Protein AF-A0A6A8LXC3-F1 (afdb_monomer_lite)

InterPro domains:
  IPR003356 DNA methylase, adenine-specific [PF02384] (17-120)
  IPR029063 S-adenosyl-L-methionine-dependent methyltransferase superfamily [G3DSA:3.40.50.150] (14-136)
  IPR029063 S-adenosyl-L-methionine-dependent methyltransferase superfamily [SSF53335] (17-125)
  IPR050953 N(4)/N(6)-adenine-specific DNA methyltransferase [PTHR33841] (17-136)

Sequence (144 aa):
FLVEYLATYIIRPEDVQDILQEIYMALIPDKVRHLLGEYFSPDWIVEHSLDRVGYFGNINKKIIDPTCGSGAFVIQALKRVLAQKNNQINFSEAKQITNNIVGFDLNPISAVSAKANYILTLFSSINEPIENISDPITIPIYIS

Foldseek 3Di:
DVVVVVVPDPDDLVCVLVVLVVVVPVVADPVRCVVVVDDDDDLVVLVVVCVVVPQQQDLQAADEAAAQFLNSNLLVSLVSVCVVVVLADEVVSLLSSQVGRAYEHQDPSRLVNNLVNQCSSSVSSYPDPPVPCPDDRDRRRYHD

Structure (mmCIF, N/CA/C/O backbone):
data_AF-A0A6A8LXC3-F1
#
_entry.id   AF-A0A6A8LXC3-F1
#
loop_
_atom_site.group_PDB
_atom_site.id
_atom_site.type_symbol
_atom_site.label_atom_id
_atom_site.label_alt_id
_atom_site.label_comp_id
_atom_site.label_asym_id
_atom_site.label_entity_id
_atom_site.label_seq_id
_atom_site.pdbx_PDB_ins_code
_atom_site.Cartn_x
_atom_site.Cartn_y
_atom_site.Cartn_z
_atom_site.occupancy
_atom_site.B_iso_or_equiv
_atom_site.auth_seq_id
_atom_site.auth_comp_id
_atom_site.auth_asym_id
_atom_site.auth_atom_id
_atom_site.pdbx_PDB_model_num
ATOM 1 N N . PHE A 1 1 ? 11.543 28.424 -9.688 1.00 39.94 1 PHE A N 1
ATOM 2 C CA . PHE A 1 1 ? 10.260 28.845 -10.282 1.00 39.94 1 PHE A CA 1
ATOM 3 C C . PHE A 1 1 ? 9.136 27.830 -10.059 1.00 39.94 1 PHE A C 1
ATOM 5 O O . PHE A 1 1 ? 8.239 28.175 -9.311 1.00 39.94 1 PHE A O 1
ATOM 12 N N . LEU A 1 2 ? 9.168 26.590 -10.581 1.00 39.28 2 LEU A N 1
ATOM 13 C CA . LEU A 1 2 ? 8.091 25.602 -10.310 1.00 39.28 2 LEU A CA 1
ATOM 14 C C . LEU A 1 2 ? 8.033 25.135 -8.834 1.00 39.28 2 LEU A C 1
ATOM 16 O O . LEU A 1 2 ? 6.960 24.989 -8.261 1.00 39.28 2 LEU A O 1
ATOM 20 N N . VAL A 1 3 ? 9.204 24.959 -8.209 1.00 45.06 3 VAL A N 1
ATOM 21 C CA . VAL A 1 3 ? 9.352 24.445 -6.830 1.00 45.06 3 VAL A CA 1
ATOM 22 C C . VAL A 1 3 ? 8.761 25.391 -5.771 1.00 45.06 3 VAL A C 1
ATOM 24 O O . VAL A 1 3 ? 8.184 24.931 -4.794 1.00 45.06 3 VAL A O 1
ATOM 27 N N . GLU A 1 4 ? 8.844 26.708 -5.977 1.00 45.72 4 GLU A N 1
ATOM 28 C CA . GLU A 1 4 ? 8.247 27.702 -5.065 1.00 45.72 4 GLU A CA 1
ATOM 29 C C . GLU A 1 4 ? 6.717 27.733 -5.150 1.00 45.72 4 GLU A C 1
ATOM 31 O O . GLU A 1 4 ? 6.049 27.976 -4.148 1.00 45.72 4 GLU A O 1
ATOM 36 N N . TYR A 1 5 ? 6.151 27.452 -6.327 1.00 50.25 5 TYR A N 1
ATOM 37 C CA . TYR A 1 5 ? 4.702 27.461 -6.533 1.00 50.25 5 TYR A CA 1
ATOM 38 C C . TYR A 1 5 ? 4.015 26.281 -5.826 1.00 50.25 5 TYR A C 1
ATOM 40 O O . TYR A 1 5 ? 2.942 26.445 -5.249 1.00 50.25 5 TYR A O 1
ATOM 48 N N . LEU A 1 6 ? 4.665 25.112 -5.805 1.00 50.41 6 LEU A N 1
ATOM 49 C CA . LEU A 1 6 ? 4.164 23.906 -5.134 1.00 50.41 6 LEU A CA 1
ATOM 50 C C . LEU A 1 6 ? 4.186 24.018 -3.602 1.00 50.41 6 LEU A C 1
ATOM 52 O O . LEU A 1 6 ? 3.306 23.479 -2.939 1.00 50.41 6 LEU A O 1
ATOM 56 N N . ALA A 1 7 ? 5.140 24.763 -3.034 1.00 47.81 7 ALA A N 1
ATOM 57 C CA . ALA A 1 7 ? 5.290 24.918 -1.583 1.00 47.81 7 ALA A CA 1
ATOM 58 C C . ALA A 1 7 ? 4.116 25.653 -0.905 1.00 47.81 7 ALA A C 1
ATOM 60 O O . ALA A 1 7 ? 3.977 25.594 0.314 1.00 47.81 7 ALA A O 1
ATOM 61 N N . THR A 1 8 ? 3.275 26.339 -1.687 1.00 45.81 8 THR A N 1
ATOM 62 C CA . THR A 1 8 ? 2.141 27.135 -1.185 1.00 45.81 8 THR A CA 1
ATOM 63 C C . THR A 1 8 ? 0.792 26.438 -1.412 1.00 45.81 8 THR A C 1
ATOM 65 O O . THR A 1 8 ? -0.251 26.956 -1.015 1.00 45.81 8 THR A O 1
ATOM 68 N N . TYR A 1 9 ? 0.776 25.263 -2.052 1.00 49.62 9 TYR A N 1
ATOM 69 C CA . TYR A 1 9 ? -0.463 24.546 -2.335 1.00 49.62 9 TYR A CA 1
ATOM 70 C C . TYR A 1 9 ? -0.959 23.847 -1.062 1.00 49.62 9 TYR A C 1
ATOM 72 O O . TYR A 1 9 ? -0.255 23.022 -0.485 1.00 49.62 9 TYR A O 1
ATOM 80 N N . ILE A 1 10 ? -2.167 24.180 -0.600 1.00 51.19 10 ILE A N 1
ATOM 81 C CA . ILE A 1 10 ? -2.836 23.430 0.471 1.00 51.19 10 ILE A CA 1
ATOM 82 C C . ILE A 1 10 ? -3.206 22.070 -0.121 1.00 51.19 10 ILE A C 1
ATOM 84 O O . ILE A 1 10 ? -4.114 21.964 -0.942 1.00 51.19 10 ILE A O 1
ATOM 88 N N . ILE A 1 11 ? -2.437 21.050 0.248 1.00 49.25 11 ILE A N 1
ATOM 89 C CA . ILE A 1 11 ? -2.501 19.727 -0.368 1.00 49.25 11 ILE A CA 1
ATOM 90 C C . ILE A 1 11 ? -3.740 18.991 0.147 1.00 49.25 11 ILE A C 1
ATOM 92 O O . ILE A 1 11 ? -3.847 18.708 1.342 1.00 49.25 11 ILE A O 1
ATOM 96 N N . ARG A 1 12 ? -4.672 18.661 -0.752 1.00 51.41 12 ARG A N 1
ATOM 97 C CA . ARG A 1 12 ? -5.740 17.698 -0.462 1.00 51.41 12 ARG A CA 1
ATOM 98 C C . ARG A 1 12 ? -5.188 16.281 -0.645 1.00 51.41 12 ARG A C 1
ATOM 100 O O . ARG A 1 12 ? -4.383 16.084 -1.553 1.00 51.41 12 ARG A O 1
ATOM 107 N N . PRO A 1 13 ? -5.591 15.294 0.173 1.00 53.50 13 PRO A N 1
ATOM 108 C CA . PRO A 1 13 ? -5.040 13.939 0.118 1.00 53.50 13 PRO A CA 1
ATOM 109 C C . PRO A 1 13 ? -5.135 13.288 -1.267 1.00 53.50 13 PRO A C 1
ATOM 111 O O . PRO A 1 13 ? -4.216 12.572 -1.663 1.00 53.50 13 PRO A O 1
ATOM 114 N N . GLU A 1 14 ? -6.209 13.572 -2.010 1.00 55.28 14 GLU A N 1
ATOM 115 C CA . GLU A 1 14 ? -6.400 13.101 -3.385 1.00 55.28 14 GLU A CA 1
ATOM 116 C C . GLU A 1 14 ? -5.350 13.613 -4.391 1.00 55.28 14 GLU A C 1
ATOM 118 O O . GLU A 1 14 ? -5.049 12.900 -5.343 1.00 55.28 14 GLU A O 1
ATOM 123 N N . ASP A 1 15 ? -4.738 14.778 -4.158 1.00 53.03 15 ASP A N 1
ATOM 124 C CA . ASP A 1 15 ? -3.830 15.438 -5.112 1.00 53.03 15 ASP A CA 1
ATOM 125 C C . ASP A 1 15 ? -2.349 15.039 -4.908 1.00 53.03 15 ASP A C 1
ATOM 127 O O . ASP A 1 15 ? -1.472 15.382 -5.703 1.00 53.03 15 ASP A O 1
ATOM 131 N N . VAL A 1 16 ? -2.015 14.330 -3.821 1.00 57.47 16 VAL A N 1
ATOM 132 C CA . VAL A 1 16 ? -0.606 14.122 -3.433 1.00 57.47 16 VAL A CA 1
ATOM 133 C C . VAL A 1 16 ? 0.094 13.088 -4.323 1.00 57.47 16 VAL A C 1
ATOM 135 O O . VAL A 1 16 ? 1.293 13.203 -4.589 1.00 57.47 16 VAL A O 1
ATOM 138 N N . GLN A 1 17 ? -0.655 12.083 -4.786 1.00 50.69 17 GLN A N 1
ATOM 139 C CA . GLN A 1 17 ? -0.144 11.048 -5.686 1.00 50.69 17 GLN A CA 1
ATOM 140 C C . GLN A 1 17 ? 0.326 11.675 -7.010 1.00 50.69 17 GLN A C 1
ATOM 142 O O . GLN A 1 17 ? 1.421 11.363 -7.486 1.00 50.69 17 GLN A O 1
ATOM 147 N N . ASP A 1 18 ? -0.449 12.629 -7.529 1.00 60.41 18 ASP A N 1
ATOM 148 C CA . ASP A 1 18 ? -0.159 13.335 -8.776 1.00 60.41 18 ASP A CA 1
ATOM 149 C C . ASP A 1 18 ? 1.042 14.276 -8.630 1.00 60.41 18 ASP A C 1
ATOM 151 O O . ASP A 1 18 ? 1.929 14.265 -9.477 1.00 60.41 18 ASP A O 1
ATOM 155 N N . ILE A 1 19 ? 1.165 15.009 -7.517 1.00 64.12 19 ILE A N 1
ATOM 156 C CA . ILE A 1 19 ? 2.296 15.929 -7.289 1.00 64.12 19 ILE A CA 1
ATOM 157 C C . ILE A 1 19 ? 3.633 15.183 -7.214 1.00 64.12 19 ILE A C 1
ATOM 159 O O . ILE A 1 19 ? 4.632 15.619 -7.789 1.00 64.12 19 ILE A O 1
ATOM 163 N N . LEU A 1 20 ? 3.689 14.055 -6.502 1.00 58.72 20 LEU A N 1
ATOM 164 C CA . LEU A 1 20 ? 4.927 13.278 -6.403 1.00 58.72 20 LEU A CA 1
ATOM 165 C C . LEU A 1 20 ? 5.308 12.659 -7.751 1.00 58.72 20 LEU A C 1
ATOM 167 O O . LEU A 1 20 ? 6.492 12.620 -8.097 1.00 58.72 20 LEU A O 1
ATOM 171 N N . GLN A 1 21 ? 4.313 12.225 -8.526 1.00 58.12 21 GLN A N 1
ATOM 172 C CA . GLN A 1 21 ? 4.513 11.743 -9.886 1.00 58.12 21 GLN A CA 1
ATOM 173 C C . GLN A 1 21 ? 4.972 12.869 -10.824 1.00 58.12 21 GLN A C 1
ATOM 175 O O . GLN A 1 21 ? 5.902 12.666 -11.601 1.00 58.12 21 GLN A O 1
ATOM 180 N N . GLU A 1 22 ? 4.410 14.073 -10.717 1.00 61.88 22 GLU A N 1
ATOM 181 C CA . GLU A 1 22 ? 4.826 15.252 -11.482 1.00 61.88 22 GLU A CA 1
ATOM 182 C C . GLU A 1 22 ? 6.257 15.683 -11.152 1.00 61.88 22 GLU A C 1
ATOM 184 O O . GLU A 1 22 ? 7.048 15.923 -12.064 1.00 61.88 22 GLU A O 1
ATOM 189 N N . ILE A 1 23 ? 6.634 15.719 -9.870 1.00 64.38 23 ILE A N 1
ATOM 190 C CA . ILE A 1 23 ? 8.009 16.021 -9.443 1.00 64.38 23 ILE A CA 1
ATOM 191 C C . ILE A 1 23 ? 8.979 14.971 -9.999 1.00 64.38 23 ILE A C 1
ATOM 193 O O . ILE A 1 23 ? 10.043 15.321 -10.514 1.00 64.38 23 ILE A O 1
ATOM 197 N N . TYR A 1 24 ? 8.603 13.692 -9.954 1.00 60.62 24 TYR A N 1
ATOM 198 C CA . TYR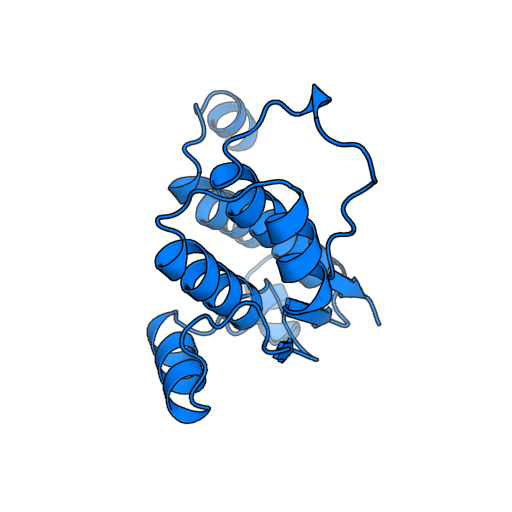 A 1 24 ? 9.388 12.607 -10.537 1.00 60.62 24 TYR A CA 1
ATOM 199 C C . TYR A 1 24 ? 9.551 12.768 -12.058 1.00 60.62 24 TYR A C 1
ATOM 201 O O . TYR A 1 24 ? 10.669 12.706 -12.573 1.00 60.62 24 TYR A O 1
ATOM 209 N N . MET A 1 25 ? 8.462 13.057 -12.778 1.00 58.12 25 MET A N 1
ATOM 210 C CA . MET A 1 25 ? 8.484 13.271 -14.230 1.00 58.12 25 MET A CA 1
ATOM 211 C C . MET A 1 25 ? 9.250 14.534 -14.643 1.00 58.12 25 MET A C 1
ATOM 213 O O . MET A 1 25 ? 9.861 14.545 -15.714 1.00 58.12 25 MET A O 1
ATOM 217 N N . ALA A 1 26 ? 9.247 15.574 -13.804 1.00 60.91 26 ALA A N 1
ATOM 218 C CA . ALA A 1 26 ? 9.982 16.816 -14.029 1.00 60.91 26 ALA A CA 1
ATOM 219 C C . ALA A 1 26 ? 11.489 16.675 -13.760 1.00 60.91 26 ALA A C 1
ATOM 221 O O . ALA A 1 26 ? 12.294 17.323 -14.430 1.00 60.91 26 ALA A O 1
ATOM 222 N N . LEU A 1 27 ? 11.880 15.843 -12.789 1.00 59.06 27 LEU A N 1
ATOM 223 C CA . LEU A 1 27 ? 13.282 15.636 -12.415 1.00 59.06 27 LEU A CA 1
ATOM 224 C C . LEU A 1 27 ? 13.975 14.554 -13.252 1.00 59.06 27 LEU A C 1
ATOM 226 O O . LEU A 1 27 ? 15.177 14.667 -13.499 1.00 59.06 27 LEU A O 1
ATOM 230 N N . ILE A 1 28 ? 13.251 13.522 -13.698 1.00 58.00 28 ILE A N 1
ATOM 231 C CA . ILE A 1 28 ? 13.818 12.412 -14.472 1.00 58.00 28 ILE A CA 1
ATOM 232 C C . ILE A 1 28 ? 13.444 12.557 -15.959 1.00 58.00 28 ILE A C 1
ATOM 234 O O . ILE A 1 28 ? 12.272 12.411 -16.324 1.00 58.00 28 ILE A O 1
ATOM 238 N N . PRO A 1 29 ? 14.421 12.800 -16.857 1.00 56.97 29 PRO A N 1
ATOM 239 C CA . PRO A 1 29 ? 14.164 12.957 -18.287 1.00 56.97 29 PRO A CA 1
ATOM 240 C C . PRO A 1 29 ? 13.473 11.731 -18.902 1.00 56.97 29 PRO A C 1
ATOM 242 O O . PRO A 1 29 ? 13.809 10.598 -18.559 1.00 56.97 29 PRO A O 1
ATOM 245 N N . ASP A 1 30 ? 12.588 11.938 -19.885 1.00 47.31 30 ASP A N 1
ATOM 246 C CA . ASP A 1 30 ? 11.847 10.858 -20.572 1.00 47.31 30 ASP A CA 1
ATOM 247 C C . ASP A 1 30 ? 12.751 9.722 -21.066 1.00 47.31 30 ASP A C 1
ATOM 249 O O . ASP A 1 30 ? 12.422 8.551 -20.905 1.00 47.31 30 ASP A O 1
ATOM 253 N N . LYS A 1 31 ? 13.926 10.050 -21.624 1.00 39.34 31 LYS A N 1
ATOM 254 C CA . LYS A 1 31 ? 14.899 9.051 -22.099 1.00 39.34 31 LYS A CA 1
ATOM 255 C C . LYS A 1 31 ? 15.442 8.167 -20.975 1.00 39.34 31 LYS A C 1
ATOM 257 O O . LYS A 1 31 ? 15.756 7.012 -21.230 1.00 39.34 31 LYS A O 1
ATOM 262 N N . VAL A 1 32 ? 15.548 8.698 -19.758 1.00 46.84 32 VAL A N 1
ATOM 263 C CA . VAL A 1 32 ? 15.995 7.954 -18.574 1.00 46.84 32 VAL A CA 1
ATOM 264 C C . VAL A 1 32 ? 14.851 7.083 -18.046 1.00 46.84 32 VAL A C 1
ATOM 266 O O . VAL A 1 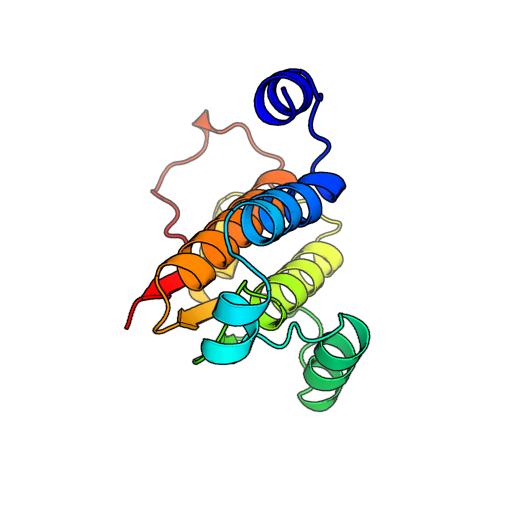32 ? 15.079 5.904 -17.816 1.00 46.84 32 VAL A O 1
ATOM 269 N N . ARG A 1 33 ? 13.607 7.585 -17.992 1.00 54.91 33 ARG A N 1
ATOM 270 C CA . ARG A 1 33 ? 12.413 6.783 -17.634 1.00 54.91 33 ARG A CA 1
ATOM 271 C C . ARG A 1 33 ? 12.182 5.603 -18.589 1.00 54.91 33 ARG A C 1
ATOM 273 O O . ARG A 1 33 ? 11.935 4.482 -18.152 1.00 54.91 33 ARG A O 1
ATOM 280 N N . HIS A 1 34 ? 12.349 5.830 -19.895 1.00 42.50 34 HIS A N 1
ATOM 281 C CA . HIS A 1 34 ? 12.242 4.786 -20.923 1.00 42.50 34 HIS A CA 1
ATOM 282 C C . HIS A 1 34 ? 13.356 3.729 -20.828 1.00 42.50 34 HIS A C 1
ATOM 284 O O . HIS A 1 34 ? 13.108 2.555 -21.086 1.00 42.50 34 HIS A O 1
ATOM 290 N N . LEU A 1 35 ? 14.577 4.130 -20.449 1.00 37.16 35 LEU A N 1
ATOM 291 C CA . LEU A 1 35 ? 15.704 3.215 -20.222 1.00 37.16 35 LEU A CA 1
ATOM 292 C C . LEU A 1 35 ? 15.574 2.419 -18.910 1.00 37.16 35 LEU A C 1
ATOM 294 O O . LEU A 1 35 ? 16.164 1.348 -18.805 1.00 37.16 35 LEU A O 1
ATOM 298 N N . LEU A 1 36 ? 14.796 2.91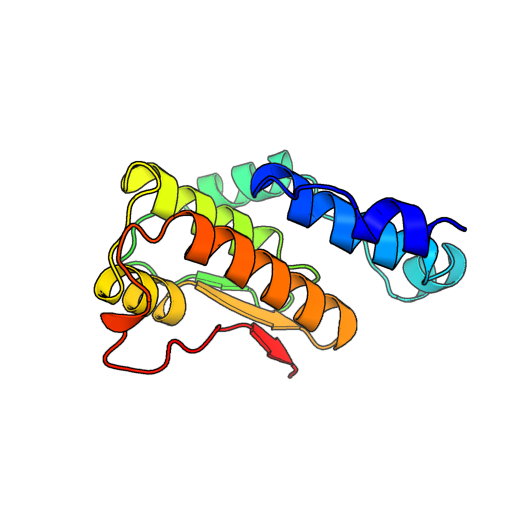7 -17.940 1.00 50.75 36 LEU A N 1
ATOM 299 C CA . LEU A 1 36 ? 14.515 2.261 -16.656 1.00 50.75 36 LEU A CA 1
ATOM 300 C C . LEU A 1 36 ? 13.319 1.288 -16.704 1.00 50.75 36 LEU A C 1
ATOM 302 O O . LEU A 1 36 ? 13.091 0.569 -15.738 1.00 50.75 36 LEU A O 1
ATOM 306 N N . GLY A 1 37 ? 12.572 1.228 -17.815 1.00 45.16 37 GLY A N 1
ATOM 307 C CA . GLY A 1 37 ? 11.442 0.302 -17.983 1.00 45.16 37 GLY A CA 1
ATOM 308 C C . GLY A 1 37 ? 10.151 0.719 -17.267 1.00 45.16 37 GLY A C 1
ATOM 309 O O . GLY A 1 37 ? 9.256 -0.105 -17.087 1.00 45.16 37 GLY A O 1
ATOM 310 N N . GLU A 1 38 ? 10.027 1.983 -16.866 1.00 53.44 38 GLU A N 1
ATOM 311 C CA . GLU A 1 38 ? 8.906 2.474 -16.060 1.00 53.44 38 GLU A CA 1
ATOM 312 C C . GLU A 1 38 ? 7.642 2.715 -16.903 1.00 53.44 38 GLU A C 1
ATOM 314 O O . GLU A 1 38 ? 7.337 3.833 -17.319 1.00 53.44 38 GLU A O 1
ATOM 319 N N . TYR A 1 39 ? 6.886 1.645 -17.152 1.00 56.81 39 TYR A N 1
ATOM 320 C CA . TYR A 1 39 ? 5.509 1.717 -17.640 1.00 56.81 39 TYR A CA 1
ATOM 321 C C . TYR A 1 39 ? 4.548 1.759 -16.447 1.00 56.81 39 TYR A C 1
ATOM 323 O O . TYR A 1 39 ? 4.353 0.761 -15.754 1.00 56.81 39 TYR A O 1
ATOM 331 N N . PHE A 1 40 ? 3.929 2.916 -16.205 1.00 62.41 40 PHE A N 1
ATOM 332 C CA . PHE A 1 40 ? 2.891 3.041 -15.181 1.00 62.41 40 PHE A CA 1
ATOM 333 C C . PHE A 1 40 ? 1.649 2.256 -15.610 1.00 62.41 40 PHE A C 1
ATOM 335 O O . PHE A 1 40 ? 1.081 2.515 -16.671 1.00 62.41 40 PHE A O 1
ATOM 342 N N . SER A 1 41 ? 1.231 1.293 -14.786 1.00 68.94 41 SER A N 1
ATOM 343 C CA . SER A 1 41 ? -0.011 0.550 -15.011 1.00 68.94 41 SER A CA 1
ATOM 344 C C . SER A 1 41 ? -1.208 1.483 -14.800 1.00 68.94 41 SER A C 1
ATOM 346 O O . SER A 1 41 ? -1.331 2.034 -13.707 1.00 68.94 41 SER A O 1
ATOM 348 N N . PRO A 1 42 ? -2.095 1.666 -15.796 1.00 77.56 42 PRO A N 1
ATOM 349 C CA . PRO A 1 42 ? -3.331 2.420 -15.599 1.00 77.56 42 PRO A CA 1
ATOM 350 C C . PRO A 1 42 ? -4.195 1.829 -14.473 1.00 77.56 42 PRO A C 1
ATOM 352 O O . PRO A 1 42 ? -4.263 0.610 -14.325 1.00 77.56 42 PRO A O 1
ATOM 355 N N . ASP A 1 43 ? -4.926 2.662 -13.730 1.00 79.75 43 ASP A N 1
ATOM 356 C CA . ASP A 1 43 ? -5.745 2.187 -12.600 1.00 79.75 43 ASP A CA 1
ATOM 357 C C . ASP A 1 43 ? -6.721 1.068 -12.995 1.00 79.75 43 ASP A C 1
ATOM 359 O O . ASP A 1 43 ? -6.825 0.054 -12.305 1.00 79.75 43 ASP A O 1
ATOM 363 N N . TRP A 1 44 ? -7.360 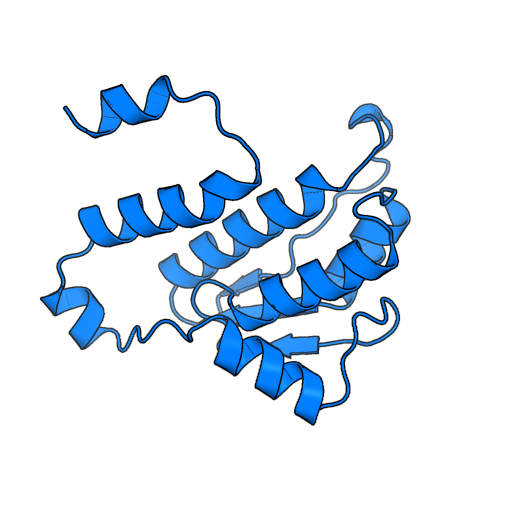1.186 -14.162 1.00 86.31 44 TRP A N 1
ATOM 364 C CA . TRP A 1 44 ? -8.345 0.207 -14.626 1.00 86.31 44 TRP A CA 1
ATOM 365 C C . TRP A 1 44 ? -7.762 -1.205 -14.809 1.00 86.31 44 TRP A C 1
ATOM 367 O O . TRP A 1 44 ? -8.465 -2.186 -14.563 1.00 86.31 44 TRP A O 1
ATOM 377 N N . ILE A 1 45 ? -6.492 -1.347 -15.224 1.00 91.69 45 ILE A N 1
ATOM 378 C CA . ILE A 1 45 ? -5.886 -2.679 -15.400 1.00 91.69 45 ILE A CA 1
ATOM 379 C C . ILE A 1 45 ? -5.499 -3.285 -14.049 1.00 91.69 45 ILE A C 1
ATOM 381 O O . ILE A 1 45 ? -5.609 -4.499 -13.858 1.00 91.69 45 ILE A O 1
ATOM 385 N N . VAL A 1 46 ? -5.103 -2.443 -13.094 1.00 92.38 46 VAL A N 1
ATOM 386 C CA . VAL A 1 46 ? -4.796 -2.850 -11.720 1.00 92.38 46 VAL A CA 1
ATOM 387 C C . VAL A 1 46 ? -6.064 -3.337 -11.026 1.00 92.38 46 VAL A C 1
ATOM 389 O O . VAL A 1 46 ? -6.089 -4.445 -10.489 1.00 92.38 46 VAL A O 1
ATOM 392 N N . GLU A 1 47 ? -7.140 -2.554 -11.094 1.00 92.75 47 GLU A N 1
ATOM 393 C CA . GLU A 1 47 ? -8.443 -2.920 -10.539 1.00 92.75 47 GLU A CA 1
ATOM 394 C C . GLU A 1 47 ? -8.968 -4.217 -11.153 1.00 92.75 47 GLU A C 1
ATOM 396 O O . GLU A 1 47 ? -9.323 -5.148 -10.425 1.00 92.75 47 GLU A O 1
ATOM 401 N N . HIS A 1 48 ? -8.925 -4.324 -12.483 1.00 96.25 48 HIS A N 1
ATOM 402 C CA . HIS A 1 48 ? -9.321 -5.543 -13.179 1.00 96.25 48 HIS A CA 1
ATOM 403 C C . HIS A 1 48 ? -8.517 -6.759 -12.699 1.00 96.25 48 HIS A C 1
ATOM 405 O O . HIS A 1 48 ? -9.071 -7.831 -12.458 1.00 96.25 48 HIS A O 1
ATOM 411 N N . SER A 1 49 ? -7.207 -6.604 -12.516 1.00 96.69 49 SER A N 1
ATOM 412 C CA . SER A 1 49 ? -6.336 -7.682 -12.044 1.00 96.69 49 SER A CA 1
ATOM 413 C C . SER A 1 49 ? -6.663 -8.104 -10.607 1.00 96.69 49 SER A C 1
ATOM 415 O O . SER A 1 49 ? -6.729 -9.301 -10.321 1.00 96.69 49 SER A O 1
ATOM 417 N N . LEU A 1 50 ? -6.936 -7.148 -9.712 1.00 97.12 50 LEU A N 1
ATOM 418 C CA . LEU A 1 50 ? -7.358 -7.421 -8.334 1.00 97.12 50 LEU A CA 1
ATOM 419 C C . LEU A 1 50 ? -8.722 -8.135 -8.273 1.00 97.12 50 LEU A C 1
ATOM 421 O O . LEU A 1 50 ? -8.910 -9.032 -7.444 1.00 97.12 50 LEU A O 1
ATOM 425 N N . ASP A 1 51 ? -9.650 -7.804 -9.175 1.00 97.56 51 ASP A N 1
ATOM 426 C CA . ASP A 1 51 ? -10.938 -8.502 -9.302 1.00 97.56 51 ASP A CA 1
ATOM 427 C C . ASP A 1 51 ? -10.749 -9.954 -9.736 1.00 97.56 51 ASP A C 1
ATOM 429 O O . ASP A 1 51 ? -11.350 -10.868 -9.167 1.00 97.56 51 ASP A O 1
ATOM 433 N N . ARG A 1 52 ? -9.868 -10.187 -10.715 1.00 97.62 52 ARG A N 1
ATOM 434 C CA . ARG A 1 52 ? -9.568 -11.524 -11.248 1.00 97.62 52 ARG A CA 1
ATOM 435 C C . ARG A 1 52 ? -8.996 -12.470 -10.194 1.00 97.62 52 ARG A C 1
ATOM 437 O O . ARG A 1 52 ? -9.272 -13.666 -10.256 1.00 97.62 52 ARG A O 1
ATOM 444 N N . VAL A 1 53 ? -8.237 -11.950 -9.228 1.00 95.75 53 VAL A N 1
ATOM 445 C CA . VAL A 1 53 ? -7.707 -12.730 -8.093 1.00 95.75 53 VAL A CA 1
ATOM 446 C C . VAL A 1 53 ? -8.648 -12.748 -6.878 1.00 95.75 53 VAL A C 1
ATOM 448 O O . VAL A 1 53 ? -8.322 -13.337 -5.846 1.00 95.75 53 VAL A O 1
ATOM 451 N N . GLY A 1 54 ? -9.828 -12.128 -6.979 1.00 96.81 54 GLY A N 1
ATOM 452 C CA . GLY A 1 54 ? -10.851 -12.138 -5.933 1.00 96.81 54 GLY A CA 1
ATOM 453 C C . GLY A 1 54 ? -10.466 -11.345 -4.681 1.00 96.81 54 GLY A C 1
ATOM 454 O O . GLY A 1 54 ? -10.841 -11.722 -3.559 1.00 96.81 54 GLY A O 1
ATOM 455 N N . TYR A 1 55 ? -9.684 -10.274 -4.842 1.00 97.62 55 TYR A N 1
ATOM 456 C CA . TYR A 1 55 ? -9.338 -9.378 -3.747 1.00 97.62 55 TYR A CA 1
ATOM 457 C C . TYR A 1 55 ? -10.232 -8.138 -3.736 1.00 97.62 55 TYR A C 1
ATOM 459 O O . TYR A 1 55 ? -10.005 -7.177 -4.463 1.00 97.62 55 TYR A O 1
ATOM 467 N N . PHE A 1 56 ? -11.217 -8.127 -2.842 1.00 97.50 56 PHE A N 1
ATOM 468 C CA . PHE A 1 56 ? -12.193 -7.037 -2.712 1.00 97.50 56 PHE A CA 1
ATOM 469 C C . PHE A 1 56 ? -11.989 -6.195 -1.439 1.00 97.50 56 PHE A C 1
ATOM 471 O O . PHE A 1 56 ? -12.948 -5.675 -0.881 1.00 97.50 56 PHE A O 1
ATOM 478 N N . GLY A 1 57 ? -10.748 -6.091 -0.941 1.00 97.50 57 GLY A N 1
ATOM 479 C CA . GLY A 1 57 ? -10.434 -5.282 0.248 1.00 97.50 57 GLY A CA 1
ATOM 480 C C . GLY A 1 57 ? -10.636 -5.992 1.590 1.00 97.50 57 GLY A C 1
ATOM 481 O O . GLY A 1 57 ? -10.886 -5.351 2.607 1.00 97.50 57 GLY A O 1
ATOM 482 N N . ASN A 1 58 ? -10.536 -7.325 1.633 1.00 97.62 58 ASN A N 1
ATOM 483 C CA . ASN A 1 58 ? -10.571 -8.044 2.908 1.00 97.62 58 ASN A CA 1
ATOM 484 C C . ASN A 1 58 ? -9.273 -7.790 3.695 1.00 97.62 58 ASN A C 1
ATOM 486 O O . ASN A 1 58 ? -8.221 -8.318 3.335 1.00 97.62 58 ASN A O 1
ATOM 490 N N . ILE A 1 59 ? -9.380 -7.047 4.800 1.00 97.44 59 ILE A N 1
ATOM 491 C CA . ILE A 1 59 ? -8.267 -6.671 5.690 1.00 97.44 59 ILE A CA 1
ATOM 492 C C . ILE A 1 59 ? -7.494 -7.867 6.275 1.00 97.44 59 ILE A C 1
ATOM 494 O O . ILE A 1 59 ? -6.348 -7.717 6.684 1.00 97.44 59 ILE A O 1
ATOM 498 N N . ASN A 1 60 ? -8.088 -9.065 6.309 1.00 97.56 60 ASN A N 1
ATOM 499 C CA . ASN A 1 60 ? -7.448 -10.284 6.815 1.00 97.56 60 ASN A CA 1
ATOM 500 C C . ASN A 1 60 ? -6.652 -11.045 5.742 1.00 97.56 60 ASN A C 1
ATOM 502 O O . ASN A 1 60 ? -5.960 -12.008 6.068 1.00 97.56 60 ASN A O 1
ATOM 506 N N . LYS A 1 61 ? -6.768 -10.667 4.462 1.00 97.44 61 LYS A N 1
ATOM 507 C CA . LYS A 1 61 ? -6.019 -11.296 3.369 1.00 97.44 61 LYS A CA 1
ATOM 508 C C . LYS A 1 61 ? -4.716 -10.550 3.118 1.00 97.44 61 LYS A C 1
ATOM 510 O O . LYS A 1 61 ? -4.702 -9.324 3.077 1.00 97.44 61 LYS A O 1
ATOM 515 N N . LYS A 1 62 ? -3.651 -11.312 2.869 1.00 97.38 62 LYS A N 1
ATOM 516 C CA . LYS A 1 62 ? -2.334 -10.783 2.519 1.00 97.38 62 LYS A CA 1
ATOM 517 C C . LYS A 1 62 ? -2.167 -10.666 1.000 1.00 97.38 62 LYS A C 1
ATOM 519 O O . LYS A 1 62 ? -2.459 -11.619 0.282 1.00 97.38 62 LYS A O 1
ATOM 524 N N . ILE A 1 63 ? -1.676 -9.518 0.544 1.00 96.94 63 ILE A N 1
ATOM 525 C CA . ILE A 1 63 ? -1.194 -9.242 -0.810 1.00 96.94 63 ILE A CA 1
ATOM 526 C C . ILE A 1 63 ? 0.278 -8.860 -0.725 1.00 96.94 63 ILE A C 1
ATOM 528 O O . ILE A 1 63 ? 0.682 -8.070 0.127 1.00 96.94 63 ILE A O 1
ATOM 532 N N . ILE A 1 64 ? 1.066 -9.423 -1.636 1.00 97.50 64 ILE A N 1
ATOM 533 C CA . ILE A 1 64 ? 2.471 -9.081 -1.813 1.00 97.50 64 ILE A CA 1
ATOM 534 C C . ILE A 1 64 ? 2.676 -8.771 -3.290 1.00 97.50 64 ILE A C 1
ATOM 536 O O . ILE A 1 64 ? 2.369 -9.613 -4.134 1.00 97.50 64 ILE A O 1
ATOM 540 N N . ASP A 1 65 ? 3.196 -7.584 -3.576 1.00 96.56 65 ASP A N 1
ATOM 541 C CA . ASP A 1 65 ? 3.655 -7.195 -4.905 1.00 96.56 65 ASP A CA 1
ATOM 542 C C . ASP A 1 65 ? 5.197 -7.171 -4.922 1.00 96.56 65 ASP A C 1
ATOM 544 O O . ASP A 1 65 ? 5.796 -6.308 -4.274 1.00 96.56 65 ASP A O 1
ATOM 548 N N . PRO A 1 66 ? 5.858 -8.139 -5.584 1.00 95.38 66 PRO A N 1
ATOM 549 C CA . PRO A 1 66 ? 7.313 -8.271 -5.564 1.00 95.38 66 PRO A CA 1
ATOM 550 C C . PRO A 1 66 ? 8.044 -7.276 -6.481 1.00 95.38 66 PRO A C 1
ATOM 552 O O . PRO A 1 66 ? 9.271 -7.220 -6.431 1.00 95.38 66 PRO A O 1
ATOM 555 N N . THR A 1 67 ? 7.321 -6.542 -7.331 1.00 92.19 67 THR A N 1
ATOM 556 C CA . THR A 1 67 ? 7.867 -5.555 -8.279 1.00 92.19 67 THR A CA 1
ATOM 557 C C . THR A 1 67 ? 6.929 -4.352 -8.339 1.00 92.19 67 THR A C 1
ATOM 559 O O . THR A 1 67 ? 6.320 -4.066 -9.373 1.00 92.19 67 THR A O 1
ATOM 562 N N . CYS A 1 68 ? 6.725 -3.710 -7.189 1.00 91.69 68 CYS A N 1
ATOM 563 C CA . CYS A 1 68 ? 5.597 -2.810 -6.985 1.00 91.69 68 CYS A CA 1
ATOM 564 C C . CYS A 1 68 ? 5.728 -1.449 -7.674 1.00 91.69 68 CYS A C 1
ATOM 566 O O . CYS A 1 68 ? 4.743 -0.706 -7.751 1.00 91.69 68 CYS A O 1
ATOM 568 N N . GLY A 1 69 ? 6.910 -1.105 -8.188 1.00 88.75 69 GLY A N 1
ATOM 569 C CA . GLY A 1 69 ? 7.192 0.174 -8.820 1.00 88.75 69 GLY A CA 1
ATOM 570 C C . GLY A 1 69 ? 6.828 1.334 -7.896 1.00 88.75 69 GLY A C 1
ATOM 571 O O . GLY A 1 69 ? 7.212 1.369 -6.731 1.00 88.75 69 GLY A O 1
ATOM 572 N N . SER A 1 70 ? 6.055 2.293 -8.411 1.00 82.50 70 SER A N 1
ATOM 573 C CA . SER A 1 70 ? 5.504 3.420 -7.639 1.00 82.50 70 SER A CA 1
ATOM 574 C C . SER A 1 70 ? 4.277 3.060 -6.783 1.00 82.50 70 SER A C 1
ATOM 576 O O . SER A 1 70 ? 3.655 3.936 -6.176 1.00 82.50 70 SER A O 1
ATOM 578 N N . GLY A 1 71 ? 3.930 1.773 -6.705 1.00 90.00 71 GLY A N 1
ATOM 579 C CA . GLY A 1 71 ? 2.967 1.221 -5.759 1.00 90.00 71 GLY A CA 1
ATOM 580 C C . GLY A 1 71 ? 1.567 0.970 -6.311 1.00 90.00 71 GLY A C 1
ATOM 581 O O . GLY A 1 71 ? 0.676 0.722 -5.511 1.00 90.00 71 GLY A O 1
ATOM 582 N N . ALA A 1 72 ? 1.329 1.009 -7.625 1.00 89.75 72 ALA A N 1
ATOM 583 C CA . ALA A 1 72 ? -0.026 0.975 -8.198 1.00 89.75 72 ALA A CA 1
ATOM 584 C C . ALA A 1 72 ? -0.931 -0.138 -7.614 1.00 89.75 72 ALA A C 1
ATOM 586 O O . ALA A 1 72 ? -2.006 0.151 -7.089 1.00 89.75 72 ALA A O 1
ATOM 587 N N . PHE A 1 73 ? -0.477 -1.397 -7.605 1.00 95.56 73 PHE A N 1
ATOM 588 C CA . PHE A 1 73 ? -1.242 -2.518 -7.037 1.00 95.56 73 PHE A CA 1
ATOM 589 C C . PHE A 1 73 ? -1.411 -2.435 -5.520 1.00 95.56 73 PHE A C 1
ATOM 591 O O . PHE A 1 73 ? -2.505 -2.671 -5.007 1.00 95.56 73 PHE A O 1
ATOM 598 N N . VAL A 1 74 ? -0.347 -2.085 -4.797 1.00 96.75 74 VAL A N 1
ATOM 599 C CA . VAL A 1 74 ? -0.353 -1.956 -3.332 1.00 96.75 74 VAL A CA 1
ATOM 600 C C . VAL A 1 74 ? -1.316 -0.847 -2.894 1.00 96.75 74 VAL A C 1
ATOM 602 O O . VAL A 1 74 ? -2.128 -1.055 -1.994 1.00 96.75 74 VAL A O 1
ATOM 605 N N . ILE A 1 75 ? -1.284 0.308 -3.561 1.00 95.50 75 ILE A N 1
ATOM 606 C CA . ILE A 1 75 ? -2.157 1.446 -3.267 1.00 95.50 75 ILE A CA 1
ATOM 607 C C . ILE A 1 75 ? -3.609 1.125 -3.617 1.00 95.50 75 ILE A C 1
ATOM 609 O O . ILE A 1 75 ? -4.496 1.426 -2.823 1.00 95.50 75 ILE A O 1
ATOM 613 N N . GLN A 1 76 ? -3.879 0.463 -4.744 1.00 96.44 76 GLN A N 1
ATOM 614 C CA . GLN A 1 76 ? -5.248 0.063 -5.080 1.00 96.44 76 GLN A CA 1
ATOM 615 C C . GLN A 1 76 ? -5.791 -1.015 -4.130 1.00 96.44 76 GLN A C 1
ATOM 617 O O . GLN A 1 76 ? -6.948 -0.951 -3.709 1.00 96.44 76 GLN A O 1
ATOM 622 N N . ALA A 1 77 ? -4.959 -1.969 -3.700 1.00 98.06 77 ALA A N 1
ATOM 623 C CA . ALA A 1 77 ? -5.334 -2.923 -2.660 1.00 98.06 77 ALA A CA 1
ATOM 624 C C . ALA A 1 77 ? -5.666 -2.213 -1.335 1.00 98.06 77 ALA A C 1
ATOM 626 O O . ALA A 1 77 ? -6.693 -2.507 -0.719 1.00 98.06 77 ALA A O 1
ATOM 627 N N . LEU A 1 78 ? -4.842 -1.238 -0.936 1.00 98.00 78 LEU A N 1
ATOM 628 C CA . LEU A 1 78 ? -5.062 -0.399 0.241 1.00 98.00 78 LEU A CA 1
ATOM 629 C C . LEU A 1 78 ? -6.386 0.373 0.142 1.00 98.00 78 LEU A C 1
ATOM 631 O O . LEU A 1 78 ? -7.222 0.247 1.036 1.00 98.00 78 LEU A O 1
ATOM 635 N N . LYS A 1 79 ? -6.625 1.087 -0.967 1.00 97.19 79 LYS A N 1
ATOM 636 C CA . LYS A 1 79 ? -7.878 1.820 -1.231 1.00 97.19 79 LYS A CA 1
ATOM 637 C C . LYS A 1 79 ? -9.105 0.910 -1.122 1.00 97.19 79 LYS A C 1
ATOM 639 O O . LYS A 1 79 ? -10.098 1.304 -0.515 1.00 97.19 79 LYS A O 1
ATOM 644 N N . ARG A 1 80 ? -9.038 -0.334 -1.618 1.00 98.19 80 ARG A N 1
ATOM 645 C CA . ARG A 1 80 ? -10.132 -1.313 -1.463 1.00 98.19 80 ARG A CA 1
ATOM 646 C C . ARG A 1 80 ? -10.416 -1.650 -0.001 1.00 98.19 80 ARG A C 1
ATOM 648 O O . ARG A 1 80 ? -11.584 -1.730 0.366 1.00 98.19 80 ARG A O 1
ATOM 655 N N . VAL A 1 81 ? -9.391 -1.847 0.832 1.00 98.44 81 VAL A N 1
ATOM 656 C CA . VAL A 1 81 ? -9.595 -2.098 2.272 1.00 98.44 81 VAL A CA 1
ATOM 657 C C . VAL A 1 81 ? -10.219 -0.884 2.955 1.00 98.44 81 VAL A C 1
ATOM 659 O O . VAL A 1 81 ? -11.181 -1.033 3.706 1.00 98.44 81 VAL A O 1
ATOM 662 N N . LEU A 1 82 ? -9.707 0.314 2.669 1.00 98.00 82 LEU A N 1
ATOM 663 C CA . LEU A 1 82 ? -10.208 1.562 3.248 1.00 98.00 82 LEU A CA 1
ATOM 664 C C . LEU A 1 82 ? -11.663 1.830 2.846 1.00 98.00 82 LEU A C 1
ATOM 666 O O . LEU A 1 82 ? -12.474 2.196 3.696 1.00 98.00 82 LEU A O 1
ATOM 670 N N . ALA A 1 83 ? -12.038 1.539 1.599 1.00 97.50 83 ALA A N 1
ATOM 671 C CA . ALA A 1 83 ? -13.417 1.651 1.130 1.00 97.50 83 ALA A CA 1
ATOM 672 C C . ALA A 1 83 ? -14.384 0.743 1.915 1.00 97.50 83 ALA A C 1
ATOM 674 O O . ALA A 1 83 ? -15.469 1.185 2.284 1.00 97.50 83 ALA A O 1
ATOM 675 N N . GLN A 1 84 ? -13.981 -0.489 2.262 1.00 97.12 84 GLN A N 1
ATOM 676 C CA . GLN A 1 84 ? -14.776 -1.385 3.127 1.00 97.12 84 GLN A CA 1
ATOM 677 C C . GLN A 1 84 ? -14.938 -0.852 4.563 1.00 97.12 84 GLN A C 1
ATOM 679 O O . GLN A 1 84 ? -15.782 -1.330 5.321 1.00 97.12 84 GLN A O 1
ATOM 684 N N . LYS A 1 85 ? -14.116 0.129 4.945 1.00 96.62 85 LYS A N 1
ATOM 685 C CA . LYS A 1 85 ? -14.097 0.794 6.251 1.00 96.62 85 LYS A CA 1
ATOM 686 C C . LYS A 1 85 ? -14.616 2.232 6.186 1.00 96.62 85 LYS A C 1
ATOM 688 O O . LYS A 1 85 ? -14.404 2.995 7.118 1.00 96.62 85 LYS A O 1
ATOM 693 N N . ASN A 1 86 ? -15.291 2.622 5.102 1.00 96.06 86 ASN A N 1
ATOM 694 C CA . ASN A 1 86 ? -15.776 3.991 4.888 1.00 96.06 86 ASN A CA 1
ATOM 695 C C . ASN A 1 86 ? -14.670 5.063 5.009 1.00 96.06 86 ASN A C 1
ATOM 697 O O . ASN A 1 86 ? -14.940 6.179 5.446 1.00 96.06 86 ASN A O 1
ATOM 701 N N . ASN A 1 87 ? -13.427 4.722 4.642 1.00 93.94 87 ASN A N 1
ATOM 702 C CA . ASN A 1 87 ? -12.231 5.565 4.781 1.00 93.94 87 ASN A CA 1
ATOM 703 C C . ASN A 1 87 ? -11.989 6.074 6.212 1.00 93.94 87 ASN A C 1
ATOM 705 O O . ASN A 1 87 ? -11.422 7.144 6.413 1.00 93.94 87 ASN A O 1
ATOM 709 N N . GLN A 1 88 ? -12.435 5.311 7.210 1.00 95.69 88 GLN A N 1
ATOM 710 C CA . GLN A 1 88 ? -12.226 5.607 8.619 1.00 95.69 88 GLN A CA 1
ATOM 711 C C . GLN A 1 88 ? -11.688 4.360 9.305 1.00 95.69 88 GLN A C 1
ATOM 713 O O . GLN A 1 88 ? -12.387 3.356 9.440 1.00 95.69 88 GLN A O 1
ATOM 718 N N . ILE A 1 89 ? -10.431 4.428 9.726 1.00 96.00 89 ILE A N 1
ATOM 719 C CA . ILE A 1 89 ? -9.751 3.348 10.436 1.00 96.00 89 ILE A CA 1
ATOM 720 C C . ILE A 1 89 ? -9.111 3.864 11.724 1.00 96.00 89 ILE A C 1
ATOM 722 O O . ILE A 1 89 ? -8.767 5.043 11.839 1.00 96.00 89 ILE A O 1
ATOM 726 N N . ASN A 1 90 ? -8.932 2.962 12.684 1.00 94.81 90 ASN A N 1
ATOM 727 C CA . ASN A 1 90 ? -8.101 3.201 13.867 1.00 94.81 90 ASN A CA 1
ATOM 728 C C . ASN A 1 90 ? -6.655 2.713 13.655 1.00 94.81 90 ASN A C 1
ATOM 730 O O . ASN A 1 90 ? -6.333 2.052 12.660 1.00 94.81 90 ASN A O 1
ATOM 734 N N . PHE A 1 91 ? -5.766 2.990 14.612 1.00 94.19 91 PHE A N 1
ATOM 735 C CA . PHE A 1 91 ? -4.366 2.558 14.513 1.00 94.19 91 PHE A CA 1
ATOM 736 C C . PHE A 1 91 ? -4.166 1.034 14.534 1.00 94.19 91 PHE A C 1
ATOM 738 O O . PHE A 1 91 ? -3.209 0.532 13.938 1.00 94.19 91 PHE A O 1
ATOM 745 N N . SER A 1 92 ? -5.063 0.274 15.172 1.00 93.75 92 SER A N 1
ATOM 746 C CA . SER A 1 92 ? -5.000 -1.195 15.168 1.00 93.75 92 SER A CA 1
ATOM 747 C C . SER A 1 92 ? -5.252 -1.755 13.766 1.00 93.75 92 SER A C 1
ATOM 749 O O . SER A 1 92 ? -4.498 -2.600 13.278 1.00 93.75 92 SER A O 1
ATOM 751 N N . GLU A 1 93 ? -6.255 -1.218 13.075 1.00 96.06 93 GLU A N 1
ATOM 752 C CA . GLU A 1 93 ? -6.559 -1.549 11.686 1.00 96.06 93 GLU A CA 1
ATOM 753 C C . GLU A 1 93 ? -5.437 -1.094 10.752 1.00 96.06 93 GLU A C 1
ATOM 755 O O . GLU A 1 93 ? -5.024 -1.868 9.892 1.00 96.06 93 GLU A O 1
ATOM 760 N N . ALA A 1 94 ? -4.870 0.099 10.959 1.00 96.44 94 ALA A N 1
ATOM 761 C CA . ALA A 1 94 ? -3.711 0.565 10.198 1.00 96.44 94 ALA A CA 1
ATOM 762 C C . ALA A 1 94 ? -2.526 -0.412 10.304 1.00 96.44 94 ALA A C 1
ATOM 764 O O . ALA A 1 94 ? -1.933 -0.781 9.289 1.00 96.44 94 ALA A O 1
ATOM 765 N N . LYS A 1 95 ? -2.230 -0.905 11.514 1.00 95.50 95 LYS A N 1
ATOM 766 C CA . LYS A 1 95 ? -1.194 -1.923 11.762 1.00 95.50 95 LYS A CA 1
ATOM 767 C C . LYS A 1 95 ? -1.527 -3.259 11.095 1.00 95.50 95 LYS A C 1
ATOM 769 O O . LYS A 1 95 ? -0.647 -3.945 10.581 1.00 95.50 95 LYS A O 1
ATOM 774 N N . GLN A 1 96 ? -2.798 -3.652 11.080 1.00 97.06 96 GLN A N 1
ATOM 775 C CA . GLN A 1 96 ? -3.226 -4.859 10.378 1.00 97.06 96 GLN A CA 1
ATOM 776 C C . GLN A 1 96 ? -3.054 -4.725 8.859 1.00 97.06 96 GLN A C 1
ATOM 778 O O . GLN A 1 96 ? -2.559 -5.649 8.212 1.00 97.06 96 GLN A O 1
ATOM 783 N N . ILE A 1 97 ? -3.420 -3.573 8.299 1.00 98.00 97 ILE A N 1
ATOM 784 C CA . ILE A 1 97 ? -3.254 -3.251 6.882 1.00 98.00 97 ILE A CA 1
ATOM 785 C C . ILE A 1 97 ? -1.772 -3.320 6.497 1.00 98.00 97 ILE A C 1
ATOM 787 O O . ILE A 1 97 ? -1.429 -4.014 5.540 1.00 98.00 97 ILE A O 1
ATOM 791 N N . THR A 1 98 ? -0.879 -2.684 7.265 1.00 97.62 98 THR A N 1
ATOM 792 C CA . THR A 1 98 ? 0.567 -2.698 6.978 1.00 97.62 98 THR A CA 1
ATOM 793 C C . THR A 1 98 ? 1.221 -4.071 7.130 1.00 97.62 98 THR A C 1
ATOM 795 O O . THR A 1 98 ? 2.238 -4.336 6.498 1.00 97.62 98 THR A O 1
ATOM 798 N N . ASN A 1 99 ? 0.624 -4.991 7.887 1.00 97.19 99 ASN A N 1
ATOM 799 C CA . ASN A 1 99 ? 1.079 -6.384 7.945 1.00 97.19 99 ASN A CA 1
ATOM 800 C C . ASN A 1 99 ? 0.644 -7.228 6.734 1.00 97.19 99 ASN A C 1
ATOM 802 O O . ASN A 1 99 ? 1.201 -8.310 6.501 1.00 97.19 99 ASN A O 1
ATOM 806 N N . ASN A 1 100 ? -0.372 -6.775 5.995 1.00 98.19 100 ASN A N 1
ATOM 807 C CA . ASN A 1 100 ? -1.048 -7.564 4.971 1.00 98.19 100 ASN A CA 1
ATOM 808 C C . ASN A 1 100 ? -0.883 -7.032 3.550 1.00 98.19 100 ASN A C 1
ATOM 810 O O . ASN A 1 100 ? -1.041 -7.821 2.629 1.00 98.19 100 ASN A O 1
ATOM 814 N N . ILE A 1 101 ? -0.554 -5.762 3.338 1.00 98.31 101 ILE A N 1
ATOM 815 C CA . ILE A 1 101 ? -0.357 -5.206 1.995 1.00 98.31 101 ILE A CA 1
ATOM 816 C C . ILE A 1 101 ? 1.099 -4.783 1.868 1.00 98.31 101 ILE A C 1
ATOM 818 O O . ILE A 1 101 ? 1.489 -3.762 2.417 1.00 98.31 101 ILE A O 1
ATOM 822 N N . VAL A 1 102 ? 1.908 -5.584 1.178 1.00 98.38 102 VAL A N 1
ATOM 823 C CA . VAL A 1 102 ? 3.370 -5.435 1.153 1.00 98.38 102 VAL A CA 1
ATOM 824 C C . VAL A 1 102 ? 3.863 -5.234 -0.276 1.00 98.38 102 VAL A C 1
ATOM 826 O O . VAL A 1 102 ? 3.381 -5.897 -1.193 1.00 98.38 102 VAL A O 1
ATOM 829 N N . GLY A 1 103 ? 4.842 -4.350 -0.456 1.00 97.81 103 GLY A N 1
ATOM 830 C CA . GLY A 1 103 ? 5.498 -4.108 -1.739 1.00 97.81 103 GLY A CA 1
ATOM 831 C C . GLY A 1 103 ? 7.019 -4.212 -1.650 1.00 97.81 103 GLY A C 1
ATOM 832 O O . GLY A 1 103 ? 7.623 -3.789 -0.661 1.00 97.81 103 GLY A O 1
ATOM 833 N N . PHE A 1 104 ? 7.631 -4.738 -2.704 1.00 96.88 104 PHE A N 1
ATOM 834 C CA . PHE A 1 104 ? 9.077 -4.755 -2.903 1.00 96.88 104 PHE A CA 1
ATOM 835 C C . PHE A 1 104 ? 9.407 -4.146 -4.258 1.00 96.88 104 PHE A C 1
ATOM 837 O O . PHE A 1 104 ? 8.683 -4.377 -5.224 1.00 96.88 104 PHE A O 1
ATOM 844 N N . ASP A 1 105 ? 10.499 -3.392 -4.333 1.00 92.75 105 ASP A N 1
ATOM 845 C CA . ASP A 1 105 ? 11.039 -2.952 -5.613 1.00 92.75 105 ASP A CA 1
ATOM 846 C C . ASP A 1 105 ? 12.561 -2.780 -5.552 1.00 92.75 105 ASP A C 1
ATOM 848 O O . ASP A 1 105 ? 13.105 -2.340 -4.540 1.00 92.75 105 ASP A O 1
ATOM 852 N N . LEU A 1 106 ? 13.247 -3.110 -6.645 1.00 88.25 106 LEU A N 1
ATOM 853 C CA . LEU A 1 106 ? 14.698 -2.949 -6.775 1.00 88.25 106 LEU A CA 1
ATOM 854 C C . LEU A 1 106 ? 15.095 -1.477 -6.958 1.00 88.25 106 LEU A C 1
ATOM 856 O O . LEU A 1 106 ? 16.198 -1.092 -6.572 1.00 88.25 106 LEU A O 1
ATOM 860 N N . ASN A 1 107 ? 14.229 -0.655 -7.563 1.00 82.31 107 ASN A N 1
ATOM 861 C CA . ASN A 1 107 ? 14.483 0.758 -7.813 1.00 82.31 107 ASN A CA 1
ATOM 862 C C . ASN A 1 107 ? 14.197 1.579 -6.543 1.00 82.31 107 ASN A C 1
ATOM 864 O O . ASN A 1 107 ? 13.033 1.752 -6.160 1.00 82.31 107 ASN A O 1
ATOM 868 N N . PRO A 1 108 ? 15.226 2.178 -5.909 1.00 82.25 108 PRO A N 1
ATOM 869 C CA . PRO A 1 108 ? 15.039 2.963 -4.695 1.00 82.25 108 PRO A CA 1
ATOM 870 C C . PRO A 1 108 ? 14.082 4.141 -4.876 1.00 82.25 108 PRO A C 1
ATOM 872 O O . P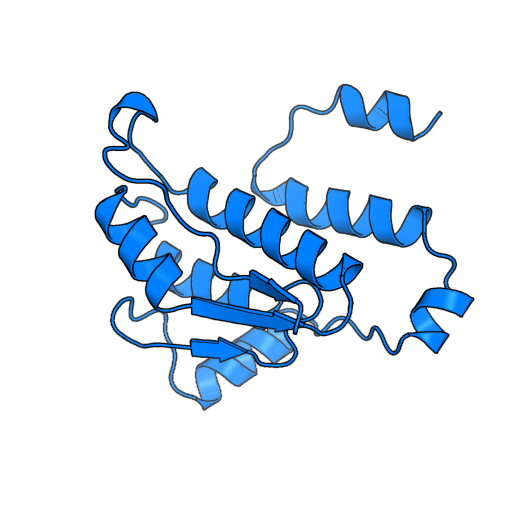RO A 1 108 ? 13.381 4.505 -3.933 1.00 82.25 108 PRO A O 1
ATOM 875 N N . ILE A 1 109 ? 14.032 4.745 -6.068 1.00 80.75 109 ILE A N 1
ATOM 876 C CA . ILE A 1 109 ? 13.180 5.912 -6.304 1.00 80.75 109 ILE A CA 1
ATOM 877 C C . ILE A 1 109 ? 11.709 5.503 -6.394 1.00 80.75 109 ILE A C 1
ATOM 879 O O . ILE A 1 109 ? 10.863 6.115 -5.738 1.00 80.75 109 ILE A O 1
ATOM 883 N N . SER A 1 110 ? 11.404 4.434 -7.132 1.00 82.31 110 SER A N 1
ATOM 884 C CA . SER A 1 110 ? 10.047 3.887 -7.223 1.00 82.31 110 SER A CA 1
ATOM 885 C C . SER A 1 110 ? 9.561 3.411 -5.851 1.00 82.31 110 SER A C 1
ATOM 887 O O . SER A 1 110 ? 8.475 3.797 -5.423 1.00 82.31 110 SER A O 1
ATOM 889 N N . ALA A 1 111 ? 10.408 2.707 -5.090 1.00 87.06 111 ALA A N 1
ATOM 890 C CA . ALA A 1 111 ? 10.093 2.274 -3.730 1.00 87.06 111 ALA A CA 1
ATOM 891 C C . ALA A 1 111 ? 9.810 3.450 -2.774 1.00 87.06 111 ALA A C 1
ATOM 893 O O . ALA A 1 111 ? 8.894 3.384 -1.950 1.00 87.06 111 ALA A O 1
ATOM 894 N N . VAL A 1 112 ? 10.563 4.553 -2.869 1.00 84.69 112 VAL A N 1
ATOM 895 C CA . VAL A 1 112 ? 10.293 5.772 -2.085 1.00 84.69 112 VAL A CA 1
ATOM 896 C C . VAL A 1 112 ? 8.957 6.399 -2.486 1.00 84.69 112 VAL A C 1
ATOM 898 O O . VAL A 1 112 ? 8.181 6.774 -1.607 1.00 84.69 112 VAL A O 1
ATOM 901 N N . SER A 1 113 ? 8.652 6.461 -3.785 1.00 82.81 113 SER A N 1
ATOM 902 C CA . SER A 1 113 ? 7.361 6.947 -4.290 1.00 82.81 113 SER A CA 1
ATOM 903 C C . SER A 1 113 ? 6.195 6.089 -3.782 1.00 82.81 113 SER A C 1
ATOM 905 O O . SER A 1 113 ? 5.249 6.618 -3.198 1.00 82.81 113 SER A O 1
ATOM 907 N N . ALA A 1 114 ? 6.304 4.761 -3.882 1.00 89.25 114 ALA A N 1
ATOM 908 C CA . ALA A 1 114 ? 5.320 3.822 -3.350 1.00 89.25 114 ALA A CA 1
ATOM 909 C C . ALA A 1 114 ? 5.121 3.992 -1.840 1.00 89.25 114 ALA A C 1
ATOM 911 O O . ALA A 1 114 ? 3.988 4.018 -1.359 1.00 89.25 114 ALA A O 1
ATOM 912 N N . LYS A 1 115 ? 6.213 4.163 -1.083 1.00 93.88 115 LYS A N 1
ATOM 913 C CA . LYS A 1 115 ? 6.166 4.403 0.364 1.00 93.88 115 LYS A CA 1
ATOM 914 C C . LYS A 1 115 ? 5.445 5.707 0.704 1.00 93.88 115 LYS A C 1
ATOM 916 O O . LYS A 1 115 ? 4.620 5.710 1.615 1.00 93.88 115 LYS A O 1
ATOM 921 N N . ALA A 1 116 ? 5.720 6.786 -0.026 1.00 84.81 116 ALA A N 1
ATOM 922 C CA . ALA A 1 116 ? 5.039 8.062 0.159 1.00 84.81 116 ALA A CA 1
ATOM 923 C C . ALA A 1 116 ? 3.535 7.933 -0.130 1.00 84.81 116 ALA A C 1
ATOM 925 O O . ALA A 1 116 ? 2.723 8.258 0.736 1.00 84.81 116 ALA A O 1
ATOM 926 N N . ASN A 1 117 ? 3.165 7.363 -1.281 1.00 83.94 117 ASN A N 1
ATOM 927 C CA . ASN A 1 117 ? 1.767 7.122 -1.653 1.00 83.94 117 ASN A CA 1
ATOM 928 C C . ASN A 1 117 ? 1.034 6.269 -0.608 1.00 83.94 117 ASN A C 1
ATOM 930 O O . ASN A 1 117 ? -0.116 6.553 -0.268 1.00 83.94 117 ASN A O 1
ATOM 934 N N . TYR A 1 118 ? 1.708 5.255 -0.053 1.00 95.56 118 TYR A N 1
ATOM 935 C CA . TYR A 1 118 ? 1.156 4.400 0.996 1.00 95.56 118 TYR A CA 1
ATOM 936 C C . TYR A 1 118 ? 0.844 5.213 2.249 1.00 95.56 118 TYR A C 1
ATOM 938 O O . TYR A 1 118 ? -0.267 5.134 2.766 1.00 95.56 118 TYR A O 1
ATOM 946 N N . ILE A 1 119 ? 1.811 6.004 2.731 1.00 93.00 119 ILE A N 1
ATOM 947 C CA . ILE A 1 119 ? 1.651 6.854 3.918 1.00 93.00 119 ILE A CA 1
ATOM 948 C C . ILE A 1 119 ? 0.465 7.797 3.723 1.00 93.00 119 ILE A C 1
ATOM 950 O O . ILE A 1 119 ? -0.431 7.831 4.558 1.00 93.00 119 ILE A O 1
ATOM 954 N N . LEU A 1 120 ? 0.425 8.517 2.606 1.00 86.69 120 LEU A N 1
ATOM 955 C CA . LEU A 1 120 ? -0.612 9.510 2.325 1.00 86.69 120 LEU A CA 1
ATOM 956 C C . LEU A 1 120 ? -2.006 8.876 2.258 1.00 86.69 120 LEU A C 1
ATOM 958 O O . LEU A 1 120 ? -2.957 9.378 2.858 1.00 86.69 120 LEU A O 1
ATOM 962 N N . THR A 1 121 ? -2.115 7.725 1.596 1.00 90.00 121 THR A N 1
ATOM 963 C CA . THR A 1 121 ? -3.380 6.993 1.474 1.00 90.00 121 THR A CA 1
ATOM 964 C C . THR A 1 121 ? -3.830 6.423 2.823 1.00 90.00 121 THR A C 1
ATOM 966 O O . THR A 1 121 ? -4.997 6.533 3.179 1.00 90.00 121 THR A O 1
ATOM 969 N N . LEU A 1 122 ? -2.914 5.839 3.603 1.00 95.31 122 LEU A N 1
ATOM 970 C CA . LEU A 1 122 ? -3.237 5.242 4.898 1.00 95.31 122 LEU A CA 1
ATOM 971 C C . LEU A 1 122 ? -3.619 6.310 5.928 1.00 95.31 122 LEU A C 1
ATOM 973 O O . LEU A 1 122 ? -4.686 6.232 6.530 1.00 95.31 122 LEU A O 1
ATOM 977 N N . PHE A 1 123 ? -2.750 7.302 6.134 1.00 91.69 123 PHE A N 1
ATOM 978 C CA . PHE A 1 123 ? -2.914 8.294 7.196 1.00 91.69 123 PHE A CA 1
ATOM 979 C C . PHE A 1 123 ? -4.054 9.275 6.923 1.00 91.69 123 PHE A C 1
ATOM 981 O O . PHE A 1 123 ? -4.637 9.772 7.880 1.00 91.69 123 PHE A O 1
ATOM 988 N N . SER A 1 124 ? -4.437 9.503 5.661 1.00 92.00 124 SER A N 1
ATOM 989 C CA . SER A 1 124 ? -5.640 10.291 5.347 1.00 92.00 124 SER A CA 1
ATOM 990 C C . SER A 1 124 ? -6.946 9.625 5.799 1.00 92.00 124 SER A C 1
ATOM 992 O O . SER A 1 124 ? -7.955 10.309 5.931 1.00 92.00 124 SER A O 1
ATOM 994 N N . SER A 1 125 ? -6.926 8.314 6.068 1.00 94.50 125 SER A N 1
ATOM 995 C CA . SER A 1 125 ? -8.086 7.548 6.546 1.00 94.50 125 SER A CA 1
ATOM 996 C C . SER A 1 125 ? -8.051 7.241 8.048 1.00 94.50 125 SER A C 1
ATOM 998 O O . SER A 1 125 ? -8.982 6.628 8.571 1.00 94.50 125 SER A O 1
ATOM 1000 N N . ILE A 1 126 ? -6.987 7.628 8.762 1.00 94.12 126 ILE A N 1
ATOM 1001 C CA . ILE A 1 126 ? -6.894 7.420 10.212 1.00 94.12 126 ILE A CA 1
ATOM 1002 C C . ILE A 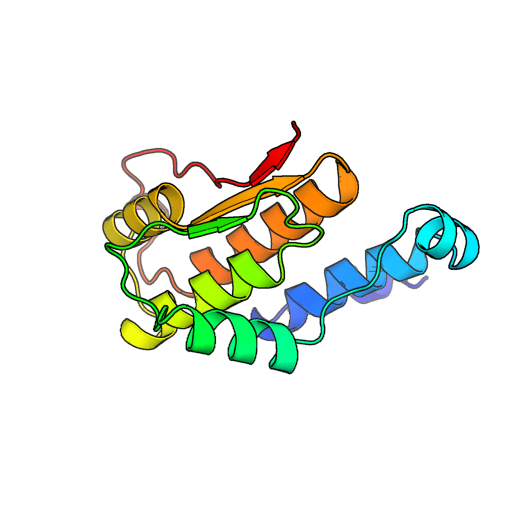1 126 ? -7.689 8.517 10.921 1.00 94.12 126 ILE A C 1
ATOM 1004 O O . ILE A 1 126 ? -7.355 9.695 10.822 1.00 94.12 126 ILE A O 1
ATOM 1008 N N . ASN A 1 127 ? -8.721 8.123 11.668 1.00 89.69 127 ASN A N 1
ATOM 1009 C CA . ASN A 1 127 ? -9.607 9.047 12.385 1.00 89.69 127 ASN A CA 1
ATOM 1010 C C . ASN A 1 127 ? -9.337 9.049 13.900 1.00 89.69 127 ASN A C 1
ATOM 1012 O O . ASN A 1 127 ? -10.255 8.987 14.717 1.00 89.69 127 ASN A O 1
ATOM 1016 N N . GLU A 1 128 ? -8.060 9.068 14.277 1.00 88.38 128 GLU A N 1
ATOM 1017 C CA . GLU A 1 128 ? -7.609 9.109 15.667 1.00 88.38 128 GLU A CA 1
ATOM 1018 C C . GLU A 1 128 ? -6.462 10.122 15.818 1.00 88.38 128 GLU A C 1
ATOM 1020 O O . GLU A 1 128 ? -5.625 10.241 14.919 1.00 88.38 128 GLU A O 1
ATOM 1025 N N . PRO A 1 129 ? -6.386 10.851 16.948 1.00 86.56 129 PRO A N 1
ATOM 1026 C CA . PRO A 1 129 ? -5.244 11.706 17.253 1.00 86.56 129 PRO A CA 1
ATOM 1027 C C . PRO A 1 129 ? -3.937 10.913 17.240 1.00 86.56 129 PRO A C 1
ATOM 1029 O O . PRO A 1 129 ? -3.863 9.833 17.817 1.00 86.56 129 PRO A O 1
ATOM 1032 N N . ILE A 1 130 ? -2.878 11.482 16.661 1.00 81.50 130 ILE A N 1
ATOM 1033 C CA . ILE A 1 130 ? -1.535 10.869 16.586 1.00 81.50 130 ILE A CA 1
ATOM 1034 C C . ILE A 1 130 ? -0.989 10.488 17.976 1.00 81.50 130 ILE A C 1
ATOM 1036 O O . ILE A 1 130 ? -0.209 9.550 18.105 1.00 81.50 130 ILE A O 1
ATOM 1040 N N . GLU A 1 131 ? -1.436 11.168 19.029 1.00 85.19 131 GLU A N 1
ATOM 1041 C CA . GLU A 1 131 ? -1.115 10.873 20.432 1.00 85.19 131 GLU A CA 1
ATOM 1042 C C . GLU A 1 131 ? -1.553 9.467 20.878 1.00 85.19 131 GLU A C 1
ATOM 1044 O O . GLU A 1 131 ? -0.967 8.906 21.800 1.00 85.19 131 GLU A O 1
ATOM 1049 N N . ASN A 1 132 ? -2.546 8.875 20.205 1.00 82.06 132 ASN A N 1
ATOM 1050 C CA . ASN A 1 132 ? -3.027 7.519 20.476 1.00 82.06 132 ASN A CA 1
ATOM 1051 C C . ASN A 1 132 ? -2.153 6.428 19.834 1.00 82.06 132 ASN A C 1
ATOM 1053 O O . ASN A 1 132 ? -2.441 5.240 19.998 1.00 82.06 132 ASN A O 1
ATOM 1057 N N . ILE A 1 133 ? -1.090 6.796 19.111 1.00 83.56 133 ILE A N 1
ATOM 1058 C CA . ILE A 1 133 ? -0.118 5.834 18.589 1.00 83.56 133 ILE A CA 1
ATOM 1059 C C . ILE A 1 133 ? 0.676 5.257 19.760 1.00 83.56 133 ILE A C 1
ATOM 1061 O O . ILE A 1 133 ? 1.600 5.878 20.282 1.00 83.56 133 ILE A O 1
ATOM 1065 N N . SER A 1 134 ? 0.328 4.035 20.154 1.00 80.44 134 SER A N 1
ATOM 1066 C CA . SER A 1 134 ? 1.055 3.284 21.179 1.00 80.44 134 SER A CA 1
ATOM 1067 C C . SER A 1 134 ? 2.312 2.598 20.638 1.00 80.44 134 SER A C 1
ATOM 1069 O O . SER A 1 134 ? 3.303 2.493 21.354 1.00 80.44 134 SER A O 1
ATOM 1071 N N . ASP A 1 135 ? 2.288 2.167 19.373 1.00 82.88 135 ASP A N 1
ATOM 1072 C CA . ASP A 1 135 ? 3.373 1.436 18.716 1.00 82.88 135 ASP A CA 1
ATOM 1073 C C . ASP A 1 135 ? 3.749 2.072 17.368 1.00 82.88 135 ASP A C 1
ATOM 1075 O O . ASP A 1 135 ? 2.863 2.509 16.628 1.00 82.88 135 ASP A O 1
ATOM 1079 N N . PRO A 1 136 ? 5.032 2.028 16.960 1.00 86.38 136 PRO A N 1
ATOM 1080 C CA . PRO A 1 136 ? 5.439 2.431 15.619 1.00 86.38 136 PRO A CA 1
ATOM 1081 C C . PRO A 1 136 ? 4.708 1.644 14.521 1.00 86.38 136 PRO A C 1
ATOM 1083 O O . PRO A 1 136 ? 4.653 0.411 14.544 1.00 86.38 136 PRO A O 1
ATOM 1086 N N . ILE A 1 137 ? 4.213 2.355 13.507 1.00 89.56 137 ILE A N 1
ATOM 1087 C CA . ILE A 1 137 ? 3.620 1.755 12.307 1.00 89.56 137 ILE A CA 1
ATOM 1088 C C . ILE A 1 137 ? 4.704 1.634 11.241 1.00 89.56 137 ILE A C 1
ATOM 1090 O O . ILE A 1 137 ? 5.187 2.626 10.698 1.00 89.56 137 ILE A O 1
ATOM 1094 N N . THR A 1 138 ? 5.103 0.401 10.934 1.00 93.50 138 THR A N 1
ATOM 1095 C CA . THR A 1 138 ? 6.021 0.129 9.823 1.00 93.50 138 THR A CA 1
ATOM 1096 C C . THR A 1 138 ? 5.287 0.261 8.493 1.00 93.50 138 THR A C 1
ATOM 1098 O O . THR A 1 138 ? 4.224 -0.327 8.318 1.00 93.50 138 THR A O 1
ATOM 1101 N N . ILE A 1 139 ? 5.868 0.998 7.543 1.00 96.31 139 ILE A N 1
ATOM 1102 C CA . ILE A 1 139 ? 5.347 1.093 6.174 1.00 96.31 139 ILE A CA 1
ATOM 1103 C C . ILE A 1 139 ? 5.991 -0.004 5.316 1.00 96.31 139 ILE A C 1
ATOM 1105 O O . ILE A 1 139 ? 7.214 0.027 5.132 1.00 96.31 139 ILE A O 1
ATOM 1109 N N . PRO A 1 140 ? 5.206 -0.959 4.787 1.00 96.94 140 PRO A N 1
ATOM 1110 C CA . PRO A 1 140 ? 5.697 -2.234 4.261 1.00 96.94 140 PRO A CA 1
ATOM 1111 C C . PRO A 1 140 ? 6.132 -2.141 2.791 1.00 96.94 140 PRO A C 1
ATOM 1113 O O . PRO A 1 140 ? 5.727 -2.945 1.954 1.00 96.94 140 PRO A O 1
ATOM 1116 N N . ILE A 1 141 ? 6.944 -1.131 2.479 1.00 97.12 141 ILE A N 1
ATOM 1117 C CA . ILE A 1 141 ? 7.589 -0.974 1.175 1.00 97.12 141 ILE A CA 1
ATOM 1118 C C . ILE A 1 141 ? 9.096 -1.099 1.366 1.00 97.12 141 ILE A C 1
ATOM 1120 O O . ILE A 1 141 ? 9.712 -0.302 2.093 1.00 97.12 141 ILE A O 1
ATOM 1124 N N . TYR A 1 142 ? 9.681 -2.100 0.720 1.00 95.44 142 TYR A N 1
ATOM 1125 C CA . TYR A 1 142 ? 11.075 -2.487 0.905 1.00 95.44 142 TYR A CA 1
ATOM 1126 C C . TYR A 1 142 ? 11.852 -2.409 -0.407 1.00 95.44 142 TYR A C 1
ATOM 1128 O O . TYR A 1 142 ? 11.307 -2.665 -1.477 1.00 95.44 142 TYR A O 1
ATOM 1136 N N . ILE A 1 143 ? 13.135 -2.069 -0.293 1.00 90.88 143 ILE A N 1
ATOM 1137 C CA . ILE A 1 143 ? 14.093 -2.138 -1.396 1.00 90.88 143 ILE A CA 1
ATOM 1138 C C . ILE A 1 143 ? 14.859 -3.448 -1.223 1.00 90.88 143 ILE A C 1
ATOM 1140 O O . ILE A 1 143 ? 15.427 -3.663 -0.148 1.00 90.88 143 ILE A O 1
ATOM 1144 N N . SER A 1 144 ? 14.833 -4.324 -2.226 1.00 78.12 144 SER A N 1
ATOM 1145 C CA . SER A 1 144 ? 15.469 -5.651 -2.206 1.00 78.12 144 SER A CA 1
ATOM 1146 C C . SER A 1 144 ? 16.055 -5.982 -3.556 1.00 78.12 144 SER A C 1
ATOM 1148 O O . SER A 1 144 ? 15.468 -5.495 -4.536 1.00 78.12 144 SER A O 1
#

Organism: NCBI:txid1624

Secondary structure (DSSP, 8-state):
-HHHHHTT----GGGHHHHHHHHHHHHS-HHHHHHTT--PPPHHHHHHHHHHTT-S--TTS-EEETT-TTSHHHHHHHHHHHHHTTT-B-HHHHHHHHHHEEEEES-HHHHHHHHHHHHHHHHTTB-S-GGG--S-----EEE-

Radius of gyration: 15.73 Å; chains: 1; bounding box: 32×42×43 Å

pLDDT: mean 81.18, std 19.02, range [37.16, 98.44]